Protein AF-A0A6M0BVI5-F1 (afdb_monomer_lite)

pLDDT: mean 82.53, std 9.48, range [55.72, 89.81]

Secondary structure (DSSP, 8-state):
-TTTT-TTSBPTTT-PBPEEEEETTEEEEE-TTT---

Structure (mmCIF, N/CA/C/O backbone):
data_AF-A0A6M0BVI5-F1
#
_entry.id   AF-A0A6M0BVI5-F1
#
loop_
_atom_site.group_PDB
_atom_site.id
_atom_site.type_symbol
_atom_site.label_atom_id
_atom_site.label_alt_id
_atom_site.label_comp_id
_atom_site.label_asym_id
_atom_site.label_entity_id
_atom_site.label_seq_id
_atom_site.pdbx_PDB_ins_code
_atom_site.Cartn_x
_atom_site.Cartn_y
_atom_site.Cartn_z
_atom_site.occupancy
_atom_site.B_iso_or_equiv
_atom_site.auth_seq_id
_atom_site.auth_comp_id
_atom_site.auth_asym_id
_atom_site.auth_atom_id
_atom_site.pdbx_PDB_model_num
ATOM 1 N N . ALA A 1 1 ?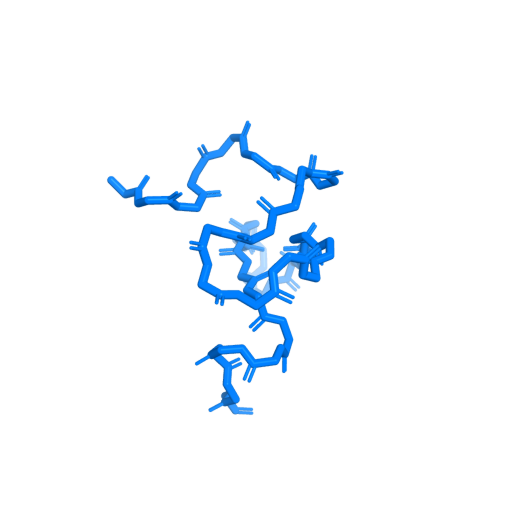 -9.344 -10.304 -7.397 1.00 55.72 1 ALA A N 1
ATOM 2 C CA . ALA A 1 1 ? -8.385 -9.808 -6.386 1.00 55.72 1 ALA A CA 1
ATOM 3 C C . ALA A 1 1 ? -9.029 -8.673 -5.584 1.00 55.72 1 ALA A C 1
ATOM 5 O O . ALA A 1 1 ? -9.338 -7.640 -6.161 1.00 55.72 1 ALA A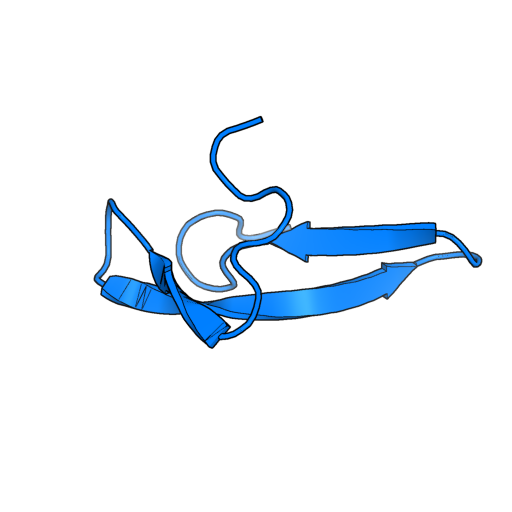 O 1
ATOM 6 N N . TRP A 1 2 ? -9.294 -8.869 -4.287 1.00 64.81 2 TRP A N 1
ATOM 7 C CA . TRP A 1 2 ? -10.094 -7.948 -3.449 1.00 64.81 2 TRP A CA 1
ATOM 8 C C . TRP A 1 2 ? -9.457 -6.570 -3.166 1.00 64.81 2 TRP A C 1
ATOM 10 O O . TRP A 1 2 ?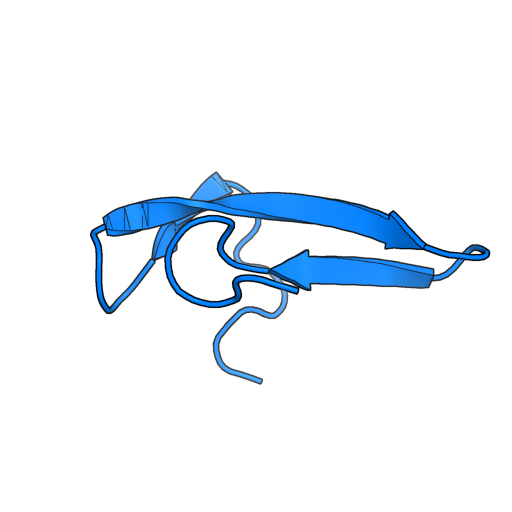 -10.162 -5.638 -2.775 1.00 64.81 2 TRP A O 1
ATOM 20 N N . VAL A 1 3 ? -8.151 -6.436 -3.414 1.00 67.44 3 VAL A N 1
ATOM 21 C CA . VAL A 1 3 ? -7.321 -5.234 -3.183 1.00 67.44 3 VAL A CA 1
ATOM 22 C C . VAL A 1 3 ? -6.825 -4.554 -4.471 1.00 67.44 3 VAL A C 1
ATOM 24 O O . VAL A 1 3 ? -6.244 -3.472 -4.420 1.00 67.44 3 VAL A O 1
ATOM 27 N N . TYR A 1 4 ? -7.052 -5.150 -5.645 1.00 66.56 4 TYR A N 1
ATOM 28 C CA . TYR A 1 4 ? -6.518 -4.638 -6.915 1.00 66.56 4 TYR A CA 1
ATOM 29 C C . TYR A 1 4 ? -7.230 -3.348 -7.348 1.00 66.56 4 TYR A C 1
ATOM 31 O O . TYR A 1 4 ? -8.457 -3.294 -7.340 1.00 66.56 4 TYR A O 1
ATOM 39 N N . ASN A 1 5 ? -6.458 -2.331 -7.748 1.00 70.62 5 ASN A N 1
ATOM 40 C CA . ASN A 1 5 ? -6.936 -1.001 -8.163 1.00 70.62 5 ASN A CA 1
ATOM 41 C C . ASN A 1 5 ? -7.711 -0.215 -7.084 1.00 70.62 5 ASN A C 1
ATOM 43 O O . ASN A 1 5 ? -8.523 0.652 -7.392 1.00 70.62 5 ASN A O 1
ATOM 47 N N . ARG A 1 6 ? -7.467 -0.529 -5.807 1.00 77.69 6 ARG A N 1
ATOM 48 C CA . ARG A 1 6 ? -8.084 0.133 -4.647 1.00 77.69 6 ARG A CA 1
ATOM 49 C C . ARG A 1 6 ? -7.049 0.835 -3.763 1.00 77.69 6 ARG A C 1
ATOM 51 O O . ARG A 1 6 ? -7.287 1.011 -2.576 1.00 77.69 6 ARG A O 1
ATOM 58 N N . ALA A 1 7 ? -5.901 1.223 -4.328 1.00 75.50 7 ALA A N 1
ATOM 59 C CA . ALA A 1 7 ? -4.912 2.047 -3.626 1.00 75.50 7 ALA A CA 1
ATOM 60 C C . ALA A 1 7 ? -5.591 3.296 -3.043 1.00 75.50 7 ALA A C 1
ATOM 62 O O . ALA A 1 7 ? -6.288 4.001 -3.771 1.00 75.50 7 ALA A O 1
ATOM 63 N N . GLY A 1 8 ? -5.409 3.550 -1.747 1.00 80.19 8 GLY A N 1
ATOM 64 C CA . GLY A 1 8 ? -6.015 4.693 -1.058 1.00 80.19 8 GLY A CA 1
ATOM 65 C C . GLY A 1 8 ? -7.487 4.523 -0.666 1.00 80.19 8 GLY A C 1
ATOM 66 O O . GLY A 1 8 ? -8.035 5.402 -0.011 1.00 80.19 8 GLY A O 1
ATOM 67 N N . GLN A 1 9 ? -8.140 3.409 -1.011 1.00 87.56 9 GLN A N 1
ATOM 68 C CA . GLN A 1 9 ? -9.473 3.091 -0.489 1.00 87.56 9 GLN A CA 1
ATOM 69 C C . GLN A 1 9 ? -9.383 2.396 0.876 1.00 87.56 9 GLN A C 1
ATOM 71 O O . GLN A 1 9 ? -8.402 1.690 1.130 1.00 87.56 9 GLN A O 1
ATOM 76 N N . PRO A 1 10 ? -10.416 2.526 1.729 1.00 89.12 10 PRO A N 1
ATOM 77 C CA . PRO A 1 10 ? -10.486 1.788 2.982 1.00 89.12 10 PRO A CA 1
ATOM 78 C C . PRO A 1 10 ? -10.593 0.275 2.737 1.00 89.12 10 PRO A C 1
ATOM 80 O O . PRO A 1 10 ? -11.282 -0.208 1.823 1.00 89.12 10 PRO A O 1
ATOM 83 N N . CYS A 1 11 ? -9.878 -0.484 3.561 1.00 88.69 11 CYS A N 1
ATOM 84 C CA . CYS A 1 11 ? -9.940 -1.934 3.624 1.00 88.69 11 CYS A CA 1
ATOM 85 C C . CYS A 1 11 ? -11.353 -2.375 4.015 1.00 88.69 11 CYS A C 1
ATOM 87 O O . CYS A 1 11 ? -11.945 -1.835 4.932 1.00 88.69 11 CYS A O 1
ATOM 89 N N . ARG A 1 12 ? -11.885 -3.421 3.378 1.00 84.75 12 ARG A N 1
ATOM 90 C CA . ARG A 1 12 ? -13.237 -3.930 3.686 1.00 84.75 12 ARG A CA 1
ATOM 91 C C . ARG A 1 12 ? -13.355 -4.682 5.018 1.00 84.75 12 ARG A C 1
ATOM 93 O O . ARG A 1 12 ? -14.446 -5.121 5.347 1.00 84.75 12 ARG A O 1
ATOM 100 N N . ILE A 1 13 ? -12.239 -4.903 5.710 1.00 87.62 13 ILE A N 1
ATOM 101 C CA . ILE A 1 13 ? -12.174 -5.694 6.946 1.00 87.62 13 ILE A CA 1
ATOM 102 C C . ILE A 1 13 ? -11.881 -4.789 8.144 1.00 87.62 13 ILE A C 1
ATOM 104 O O . ILE A 1 13 ? -12.516 -4.928 9.180 1.00 87.62 13 ILE A O 1
ATOM 108 N N . CYS A 1 14 ? -10.918 -3.875 8.002 1.00 89.81 14 CYS A N 1
ATOM 109 C CA . CYS A 1 14 ? -10.439 -3.022 9.092 1.00 89.81 14 CYS A CA 1
ATOM 110 C C . CYS A 1 14 ? -10.541 -1.517 8.799 1.00 89.81 14 CYS A C 1
ATOM 112 O O . CYS A 1 14 ? -9.991 -0.723 9.554 1.00 89.81 14 CYS A O 1
ATOM 114 N N . ASP A 1 15 ? -11.134 -1.121 7.668 1.00 88.25 15 ASP A N 1
ATOM 115 C CA . ASP A 1 15 ? -11.260 0.268 7.191 1.00 88.25 15 ASP A CA 1
ATOM 116 C C . ASP A 1 15 ? -9.948 1.057 7.015 1.00 88.25 15 ASP A C 1
ATOM 118 O O . ASP A 1 15 ? -9.953 2.207 6.582 1.00 88.25 15 ASP A O 1
ATOM 122 N N . THR A 1 16 ? -8.790 0.432 7.237 1.00 89.12 16 THR A N 1
ATOM 123 C CA . THR A 1 16 ? -7.477 1.049 7.015 1.00 89.12 16 THR A CA 1
ATOM 124 C C . THR A 1 16 ? -7.236 1.303 5.529 1.00 89.12 16 THR A C 1
ATOM 126 O O . THR A 1 16 ? -7.548 0.455 4.692 1.00 89.12 16 THR A O 1
ATOM 129 N N . SER A 1 17 ? -6.637 2.441 5.183 1.00 89.38 17 SER A N 1
ATOM 130 C CA . SER A 1 17 ? -6.266 2.766 3.804 1.00 89.38 17 SER A CA 1
ATOM 131 C C . SER A 1 17 ? -5.338 1.709 3.203 1.00 89.38 17 SER A C 1
ATOM 133 O O . SER A 1 17 ? -4.311 1.365 3.787 1.00 89.38 17 SER A O 1
ATOM 135 N N . LEU A 1 18 ? -5.692 1.205 2.021 1.00 89.38 18 LEU A N 1
ATOM 136 C CA . LEU A 1 18 ? -4.860 0.267 1.274 1.00 89.38 18 LEU A CA 1
ATOM 137 C C . LEU A 1 18 ? -3.612 0.957 0.731 1.00 89.38 18 LEU A C 1
ATOM 139 O O . LEU A 1 18 ? -3.701 1.967 0.025 1.00 89.38 18 LEU A O 1
ATOM 143 N N . GLU A 1 19 ? -2.464 0.349 0.997 1.00 87.19 19 GLU A N 1
ATOM 144 C CA . GLU A 1 19 ? -1.172 0.830 0.539 1.00 87.19 19 GLU A CA 1
ATOM 145 C C . GLU A 1 19 ? -0.751 0.135 -0.753 1.00 87.19 19 GLU A C 1
ATOM 147 O O . GLU A 1 19 ? -1.126 -1.003 -1.058 1.00 87.19 19 GLU A O 1
ATOM 152 N N . LYS A 1 20 ? 0.047 0.855 -1.539 1.00 88.44 20 LYS A N 1
ATOM 153 C CA . LYS A 1 20 ? 0.662 0.347 -2.758 1.00 88.44 20 LYS A CA 1
ATOM 154 C C . LYS A 1 20 ? 2.170 0.422 -2.598 1.00 88.44 20 LYS A C 1
ATOM 156 O O . LYS A 1 20 ? 2.727 1.51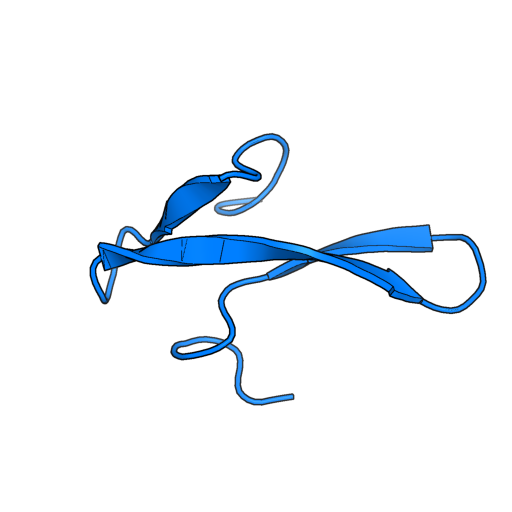5 -2.556 1.00 88.44 20 LYS A O 1
ATOM 161 N N . ILE A 1 21 ? 2.826 -0.730 -2.605 1.00 88.00 21 ILE A N 1
ATOM 162 C CA . ILE A 1 21 ? 4.288 -0.826 -2.607 1.00 88.00 21 ILE A CA 1
ATOM 163 C C . ILE A 1 21 ? 4.789 -1.346 -3.947 1.00 88.00 21 ILE A C 1
ATOM 165 O O . ILE A 1 21 ? 4.061 -1.989 -4.704 1.00 88.00 21 ILE A O 1
ATOM 169 N N . LYS A 1 22 ? 6.055 -1.070 -4.255 1.00 89.19 22 LYS A N 1
ATOM 170 C CA . LYS A 1 22 ? 6.775 -1.727 -5.348 1.00 89.19 22 LYS A CA 1
ATOM 171 C C . LYS A 1 22 ? 7.727 -2.753 -4.750 1.00 89.19 22 LYS A C 1
ATOM 173 O O . LYS A 1 22 ? 8.713 -2.372 -4.131 1.00 89.19 22 LYS A O 1
ATOM 178 N N . LEU A 1 23 ? 7.457 -4.034 -4.979 1.00 86.19 23 LEU A N 1
ATOM 179 C CA . LEU A 1 23 ? 8.328 -5.133 -4.576 1.00 86.19 23 LEU A CA 1
ATOM 180 C C . LEU A 1 23 ? 8.987 -5.734 -5.822 1.00 86.19 23 LEU A C 1
ATOM 182 O O . LEU A 1 23 ? 8.288 -6.204 -6.719 1.00 86.19 23 LEU A O 1
ATOM 186 N N . ALA A 1 2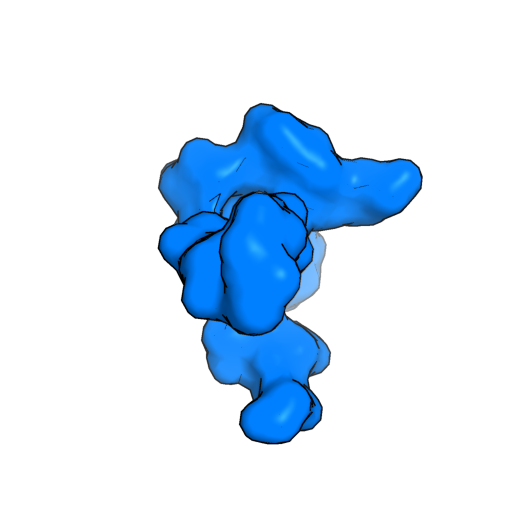4 ? 10.320 -5.688 -5.908 1.00 88.12 24 ALA A N 1
ATOM 187 C CA . ALA A 1 24 ? 11.088 -6.241 -7.034 1.00 88.12 24 ALA A CA 1
ATOM 188 C C . ALA A 1 24 ? 10.548 -5.828 -8.429 1.00 88.12 24 ALA A C 1
ATOM 190 O O . ALA A 1 24 ? 10.434 -6.639 -9.346 1.00 88.12 24 ALA A O 1
ATOM 191 N N . GLY A 1 25 ? 10.138 -4.563 -8.578 1.00 88.69 25 GLY A N 1
ATOM 192 C CA . GLY A 1 25 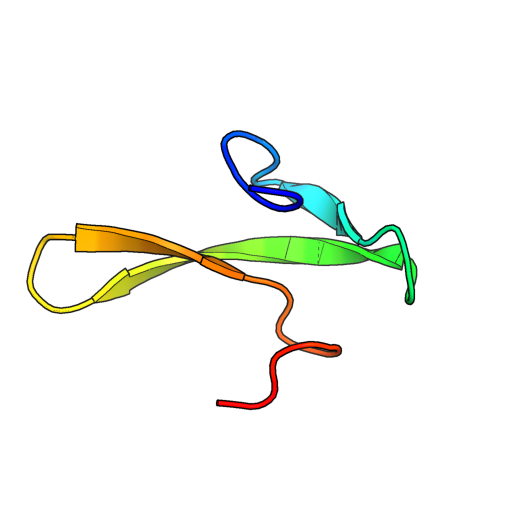? 9.575 -4.023 -9.824 1.00 88.69 25 GLY A CA 1
ATOM 193 C C . GLY A 1 25 ? 8.087 -4.316 -10.060 1.00 88.69 25 GLY A C 1
ATOM 194 O O . GLY A 1 25 ? 7.491 -3.733 -10.966 1.00 88.69 25 GLY A O 1
ATOM 195 N N . ARG A 1 26 ? 7.440 -5.142 -9.229 1.00 87.12 26 ARG A N 1
ATOM 196 C CA . ARG A 1 26 ? 5.993 -5.394 -9.283 1.00 87.12 26 ARG A CA 1
ATOM 197 C C . ARG A 1 26 ? 5.267 -4.479 -8.304 1.00 87.12 26 ARG A C 1
ATOM 199 O O . ARG A 1 26 ? 5.657 -4.355 -7.150 1.00 87.12 26 ARG A O 1
ATOM 206 N N . SER A 1 27 ? 4.214 -3.813 -8.773 1.00 86.62 27 SER A N 1
ATOM 207 C CA . SER A 1 27 ? 3.358 -3.010 -7.895 1.00 86.62 27 SER A CA 1
ATOM 208 C C . SER A 1 27 ? 2.370 -3.921 -7.172 1.00 86.62 27 SER A C 1
ATOM 210 O O . SER A 1 27 ? 1.555 -4.577 -7.823 1.00 86.62 27 SER A O 1
ATOM 212 N N . THR A 1 28 ? 2.411 -3.932 -5.848 1.00 85.38 28 THR A N 1
ATOM 213 C CA . THR A 1 28 ? 1.555 -4.749 -4.986 1.00 85.38 28 THR A CA 1
ATOM 214 C C . THR A 1 28 ? 0.661 -3.846 -4.150 1.00 85.38 28 THR A C 1
ATOM 216 O O . THR A 1 28 ? 1.130 -2.882 -3.553 1.00 85.38 28 THR A O 1
ATOM 219 N N . HIS A 1 29 ? -0.634 -4.155 -4.125 1.00 88.06 29 HIS A N 1
ATOM 220 C CA . HIS A 1 29 ? -1.621 -3.465 -3.299 1.00 88.06 29 HIS A CA 1
ATOM 221 C C . HIS A 1 29 ? -1.965 -4.370 -2.127 1.00 88.06 29 HIS A C 1
ATOM 223 O O . HIS A 1 29 ? -2.383 -5.507 -2.360 1.00 88.06 29 HIS A O 1
ATOM 229 N N . PHE A 1 30 ? -1.794 -3.888 -0.903 1.00 87.31 30 PHE A N 1
ATOM 230 C CA . PHE A 1 30 ? -2.051 -4.677 0.297 1.00 87.31 30 PHE A CA 1
ATOM 231 C C . PHE A 1 30 ? -2.567 -3.792 1.434 1.00 87.31 30 PHE A C 1
ATOM 233 O O . PHE A 1 30 ? -2.499 -2.564 1.381 1.00 87.31 30 PHE A O 1
ATOM 240 N N . CYS A 1 31 ? -3.151 -4.430 2.445 1.00 89.75 31 CYS A N 1
ATOM 241 C CA . CYS A 1 31 ? -3.564 -3.754 3.666 1.00 89.75 31 CYS A CA 1
ATOM 242 C C . CYS A 1 31 ? -2.487 -3.978 4.733 1.00 89.75 31 CYS A C 1
ATOM 244 O O . CYS A 1 31 ? -2.277 -5.139 5.079 1.00 89.75 31 CYS A O 1
ATOM 246 N N . PRO A 1 32 ? -1.863 -2.930 5.296 1.00 87.56 32 PRO A N 1
ATOM 247 C CA . PRO A 1 32 ? -0.819 -3.094 6.312 1.00 87.56 32 PRO A CA 1
ATOM 248 C C . PRO A 1 32 ? -1.341 -3.685 7.633 1.00 87.56 32 PRO A C 1
ATOM 250 O O . PRO A 1 32 ? -0.566 -4.218 8.418 1.00 87.56 32 PRO A O 1
ATOM 253 N N . GLN A 1 33 ? -2.652 -3.607 7.886 1.00 89.25 33 GLN A N 1
ATOM 254 C CA . GLN A 1 33 ? -3.292 -4.188 9.070 1.00 89.25 33 GLN A CA 1
ATOM 255 C C . GLN A 1 33 ? -3.757 -5.634 8.851 1.00 89.25 33 GLN A C 1
ATOM 257 O O . GLN A 1 33 ? -3.562 -6.474 9.719 1.00 89.25 33 GLN A O 1
ATOM 262 N N . CYS A 1 34 ? -4.370 -5.950 7.704 1.00 87.44 34 CYS A N 1
ATOM 263 C CA . CYS A 1 34 ? -4.898 -7.299 7.448 1.00 87.44 34 CYS A CA 1
ATOM 264 C C . CYS A 1 34 ? -3.888 -8.249 6.797 1.00 87.44 34 CYS A C 1
ATOM 266 O O . CYS A 1 34 ? -3.967 -9.456 7.005 1.00 87.44 34 CYS A O 1
ATOM 268 N N . GLN A 1 35 ? -2.983 -7.731 5.964 1.00 80.00 35 GLN A N 1
ATOM 269 C CA . GLN A 1 35 ? -1.859 -8.487 5.416 1.00 80.00 35 GLN A CA 1
ATOM 270 C C . GLN A 1 35 ? -0.589 -8.041 6.131 1.00 80.00 35 GLN A C 1
ATOM 272 O O . GLN A 1 35 ? 0.191 -7.248 5.607 1.00 80.00 35 GLN A O 1
ATOM 277 N N . GLN A 1 36 ? -0.414 -8.565 7.341 1.00 67.81 36 GLN A N 1
ATOM 278 C CA . GLN A 1 36 ? 0.864 -8.550 8.039 1.00 67.81 36 GLN A CA 1
ATOM 279 C C . GLN A 1 36 ? 1.769 -9.563 7.324 1.00 67.81 36 GLN A C 1
ATOM 281 O O . GLN A 1 36 ? 1.632 -10.773 7.504 1.00 67.81 36 GLN A O 1
ATOM 286 N N . LEU A 1 37 ? 2.574 -9.053 6.394 1.00 59.19 37 LEU A N 1
ATOM 287 C CA . LEU A 1 37 ? 3.608 -9.789 5.666 1.00 59.19 37 LEU A CA 1
ATOM 288 C C . LEU A 1 37 ? 4.943 -9.648 6.393 1.00 59.19 37 LEU A C 1
ATOM 290 O O . LEU A 1 37 ? 5.216 -8.526 6.878 1.00 59.19 37 LEU A O 1
#

Foldseek 3Di:
DQFPPQQQAQDPPHGAGWHWDQDPNDIDIGGVVPPVD

Sequence (37 aa):
AWVYNRAGQPCRICDTSLEKIKLAGRSTHFCPQCQQL

Radius of gyration: 9.35 Å; chains: 1; bounding box: 24×14×19 Å